Protein AF-A0A5N7SI56-F1 (afdb_monomer)

Foldseek 3Di:
DDDPDDDDDPVPDPDDDFDCDPTVDPCQVVVLVVVQVVCVVVVHDGDDRD

Mean predicted aligned error: 7.73 Å

Radius of gyration: 18.6 Å; Cα contacts (8 Å, |Δi|>4): 20; chains: 1; bounding box: 35×33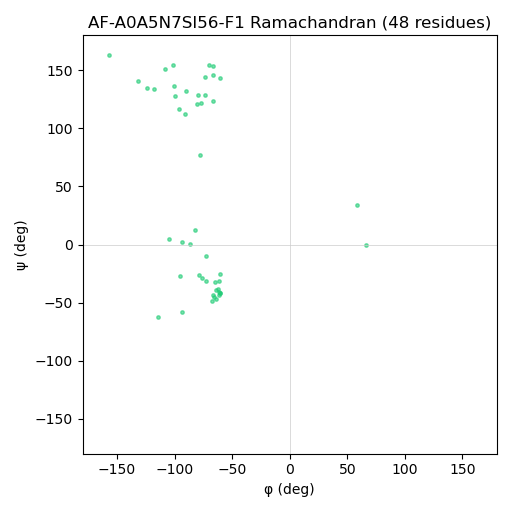×41 Å

pLDDT: mean 87.07, std 9.41, range [57.53, 98.25]

Solvent-accessible surface area (backbone atoms only — not comparable to full-atom values): 3513 Å² total; per-residue (Å²): 135,84,78,90,69,79,88,76,62,76,92,77,53,94,74,83,90,76,67,52,75,69,68,74,40,89,42,70,72,54,50,49,53,55,50,34,54,56,27,51,78,69,75,44,82,75,74,81,76,132

Structure (mmCIF, N/CA/C/O backbone):
data_AF-A0A5N7SI56-F1
#
_entry.id   AF-A0A5N7SI56-F1
#
loop_
_atom_site.group_PDB
_atom_site.id
_atom_site.type_symbol
_atom_site.label_atom_id
_atom_site.label_alt_id
_atom_site.label_comp_id
_atom_site.label_asym_id
_atom_site.label_entity_id
_atom_site.label_seq_id
_atom_site.pdbx_PDB_ins_code
_atom_site.Cartn_x
_atom_site.Cartn_y
_atom_site.Cartn_z
_atom_site.occupancy
_atom_site.B_iso_or_equiv
_atom_site.auth_seq_id
_atom_site.auth_comp_id
_atom_site.auth_asym_id
_atom_site.auth_atom_id
_atom_site.pdbx_PDB_model_num
ATOM 1 N N . MET A 1 1 ? 18.726 24.259 -2.510 1.00 57.53 1 MET A N 1
ATOM 2 C CA . MET A 1 1 ? 18.089 22.929 -2.467 1.00 57.53 1 MET A CA 1
ATOM 3 C C . MET A 1 1 ? 18.976 21.973 -3.237 1.00 57.53 1 MET A C 1
ATOM 5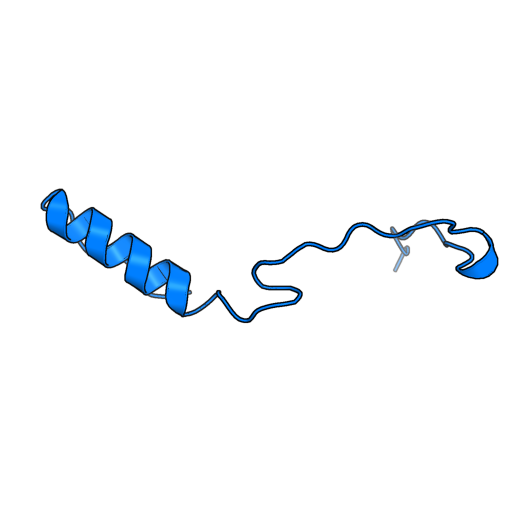 O O . MET A 1 1 ? 19.180 22.189 -4.422 1.00 57.53 1 MET A O 1
ATOM 9 N N . ILE A 1 2 ? 19.583 21.008 -2.553 1.00 62.84 2 ILE A N 1
ATOM 10 C CA . ILE A 1 2 ? 20.324 19.918 -3.196 1.00 62.84 2 ILE A CA 1
ATOM 11 C C . ILE A 1 2 ? 19.304 18.883 -3.679 1.00 62.84 2 ILE A C 1
ATOM 13 O O . ILE A 1 2 ? 18.410 18.511 -2.924 1.00 62.84 2 ILE A O 1
ATOM 17 N N . SER A 1 3 ? 19.374 18.490 -4.950 1.00 69.81 3 SER A N 1
ATOM 18 C CA . SER A 1 3 ? 18.509 17.439 -5.490 1.00 69.81 3 SER A CA 1
ATOM 19 C C . SER A 1 3 ? 19.095 16.081 -5.102 1.00 69.81 3 SER A C 1
ATOM 21 O O . SER A 1 3 ? 20.231 15.792 -5.465 1.00 69.81 3 SER A O 1
ATOM 23 N N . ASN A 1 4 ? 18.336 15.259 -4.371 1.00 79.06 4 ASN A N 1
ATOM 24 C CA . ASN A 1 4 ? 18.730 13.897 -3.970 1.00 79.06 4 ASN A CA 1
ATOM 25 C C . ASN A 1 4 ? 18.477 12.847 -5.070 1.00 79.06 4 ASN A C 1
ATOM 27 O O . ASN A 1 4 ? 18.495 11.647 -4.806 1.00 79.06 4 ASN A O 1
ATOM 31 N N . LEU A 1 5 ? 18.195 13.285 -6.296 1.00 81.81 5 LEU A N 1
ATOM 32 C CA . LEU A 1 5 ? 17.872 12.396 -7.402 1.00 81.81 5 LEU A CA 1
ATOM 33 C C . LEU A 1 5 ? 19.140 11.996 -8.152 1.00 81.81 5 LEU A C 1
ATOM 35 O O . LEU A 1 5 ? 19.942 12.846 -8.539 1.00 81.81 5 LEU A O 1
ATOM 39 N N . ILE A 1 6 ? 19.279 10.699 -8.411 1.00 80.12 6 ILE A N 1
ATOM 40 C CA . ILE A 1 6 ? 20.237 10.199 -9.393 1.00 80.12 6 ILE A CA 1
ATOM 41 C C . ILE A 1 6 ? 19.621 10.454 -10.776 1.00 80.12 6 ILE A C 1
ATOM 43 O O . ILE A 1 6 ? 18.510 9.984 -11.032 1.00 80.12 6 ILE A O 1
ATOM 47 N N . PRO A 1 7 ? 20.287 11.205 -11.668 1.00 77.94 7 PRO A N 1
ATOM 48 C CA . PRO A 1 7 ? 19.777 11.424 -13.011 1.00 77.94 7 PRO A CA 1
ATOM 49 C C . PRO A 1 7 ? 19.798 10.106 -13.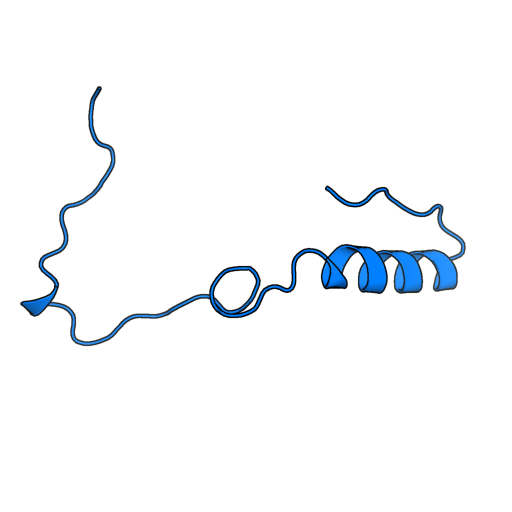791 1.00 77.94 7 PRO A C 1
ATOM 51 O O . PRO A 1 7 ? 20.844 9.476 -13.937 1.00 77.94 7 PRO A O 1
ATOM 54 N N . LEU A 1 8 ? 18.635 9.704 -14.298 1.00 83.25 8 LEU A N 1
ATOM 55 C CA . LEU A 1 8 ? 18.488 8.548 -15.176 1.00 83.25 8 LEU A CA 1
ATOM 56 C C . LEU A 1 8 ? 18.374 9.030 -16.623 1.00 83.25 8 LEU A C 1
ATOM 58 O O . LEU A 1 8 ? 17.638 9.977 -16.903 1.00 83.25 8 LEU A O 1
ATOM 62 N N . ASN A 1 9 ? 19.077 8.368 -17.545 1.00 86.44 9 ASN A N 1
ATOM 63 C CA . ASN A 1 9 ? 18.833 8.519 -18.976 1.00 86.44 9 ASN A CA 1
ATOM 64 C C . ASN A 1 9 ? 17.800 7.461 -19.409 1.00 86.44 9 ASN A C 1
ATOM 66 O O . ASN A 1 9 ? 18.134 6.275 -19.412 1.00 86.44 9 ASN A O 1
ATOM 70 N N . PRO A 1 10 ? 16.574 7.848 -19.808 1.00 81.56 10 PRO A N 1
ATOM 71 C C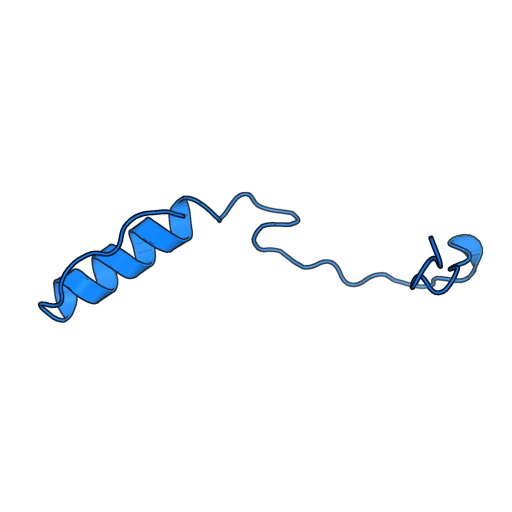A . PRO A 1 10 ? 15.526 6.893 -20.170 1.00 81.56 10 PRO A CA 1
ATOM 72 C C . PRO A 1 10 ? 15.899 5.984 -21.345 1.00 81.56 10 PRO A C 1
ATOM 74 O O . PRO A 1 10 ? 15.397 4.874 -21.444 1.00 81.56 10 PRO A O 1
ATOM 77 N N . GLN A 1 11 ? 16.803 6.436 -22.221 1.00 86.44 11 GLN A N 1
ATOM 78 C CA . GLN A 1 11 ? 17.257 5.674 -23.389 1.00 86.44 11 GLN A CA 1
ATOM 79 C C . GLN A 1 11 ? 18.184 4.504 -23.018 1.00 86.44 11 GLN A C 1
ATOM 81 O O . GLN A 1 11 ? 18.507 3.694 -23.879 1.00 86.44 11 GLN A O 1
ATOM 86 N N . GLN A 1 12 ? 18.634 4.433 -21.761 1.00 90.19 12 GLN A N 1
ATOM 87 C CA . GLN A 1 12 ? 19.497 3.372 -21.229 1.00 90.19 12 GLN A CA 1
ATOM 88 C C . GLN A 1 12 ? 18.739 2.383 -20.332 1.00 90.19 12 GLN A C 1
ATO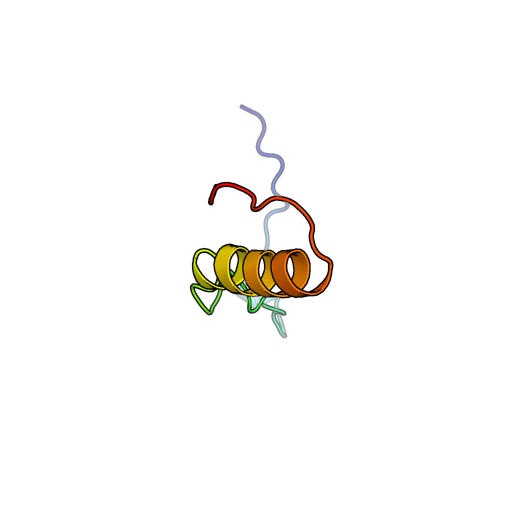M 90 O O . GLN A 1 12 ? 19.362 1.533 -19.703 1.00 90.19 12 GLN A O 1
ATOM 95 N N . LEU A 1 13 ? 17.415 2.520 -20.217 1.00 88.56 13 LEU A N 1
ATOM 96 C CA . LEU A 1 13 ? 16.590 1.621 -19.420 1.00 88.56 13 LEU A CA 1
ATOM 97 C C . LEU A 1 13 ? 15.995 0.545 -20.327 1.00 88.56 13 LEU A C 1
ATOM 99 O O . LEU A 1 13 ? 15.182 0.846 -21.197 1.00 88.56 13 LEU A O 1
ATOM 103 N N . ASP A 1 14 ? 16.365 -0.709 -20.087 1.00 93.38 14 ASP A N 1
ATOM 104 C CA . ASP A 1 14 ? 15.801 -1.851 -20.816 1.00 93.38 14 ASP A CA 1
ATOM 105 C C . ASP A 1 14 ? 14.410 -2.245 -20.288 1.00 93.38 14 ASP A C 1
ATOM 107 O O . ASP A 1 14 ? 13.593 -2.810 -21.015 1.00 93.38 14 ASP A O 1
ATOM 111 N N . ALA A 1 15 ? 14.125 -1.947 -19.016 1.00 92.81 15 ALA A N 1
ATOM 112 C CA . ALA A 1 15 ? 12.847 -2.223 -18.368 1.00 92.81 15 ALA A CA 1
ATOM 113 C C . ALA A 1 15 ? 12.612 -1.309 -17.155 1.00 92.81 15 ALA A C 1
ATOM 115 O O . ALA A 1 15 ? 13.547 -0.735 -16.594 1.00 92.81 15 ALA A O 1
ATOM 116 N N . ALA A 1 16 ? 11.353 -1.228 -16.719 1.00 89.06 16 ALA A N 1
ATOM 117 C CA . ALA A 1 16 ? 10.952 -0.584 -15.474 1.00 89.06 16 ALA A CA 1
ATOM 118 C C . ALA A 1 16 ? 10.009 -1.504 -14.691 1.00 89.06 16 ALA A C 1
ATOM 120 O O . ALA A 1 16 ? 9.146 -2.161 -15.273 1.00 89.06 16 ALA A O 1
ATOM 121 N N . ILE A 1 17 ? 10.173 -1.530 -13.370 1.00 93.06 17 ILE A N 1
ATOM 122 C CA . ILE A 1 17 ? 9.215 -2.145 -12.450 1.00 93.06 17 ILE A CA 1
ATOM 123 C C . ILE A 1 17 ? 8.384 -1.013 -11.871 1.00 93.06 17 ILE A C 1
ATOM 125 O O . ILE A 1 17 ? 8.932 -0.025 -11.381 1.00 93.06 17 ILE A O 1
ATOM 129 N N . VAL A 1 18 ? 7.069 -1.160 -11.952 1.00 91.94 18 VAL A N 1
ATOM 130 C CA . VAL A 1 18 ? 6.114 -0.183 -11.441 1.00 91.94 18 VAL A CA 1
ATOM 131 C C . VAL A 1 18 ? 5.297 -0.868 -10.359 1.00 91.94 18 VAL A C 1
ATOM 133 O O . VAL A 1 18 ?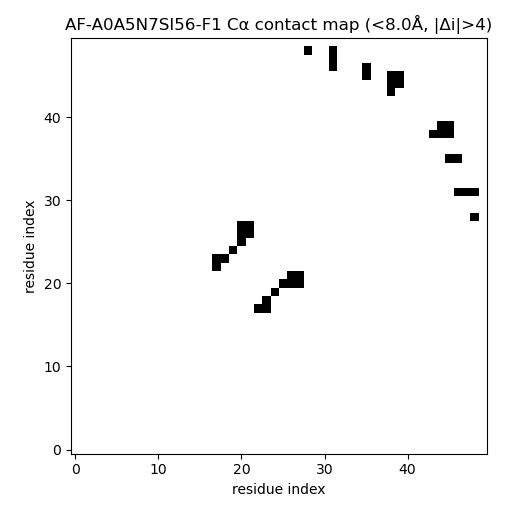 4.866 -2.007 -10.541 1.00 91.94 18 VAL A O 1
ATOM 136 N N . ASP A 1 19 ? 5.135 -0.187 -9.230 1.00 92.69 19 ASP A N 1
ATOM 137 C CA . ASP A 1 19 ? 4.241 -0.639 -8.172 1.00 92.69 19 ASP A CA 1
ATOM 138 C C . ASP A 1 19 ? 2.778 -0.585 -8.643 1.00 92.69 19 ASP A C 1
ATOM 140 O O . ASP A 1 19 ? 2.424 0.187 -9.539 1.00 92.69 19 ASP A O 1
ATOM 144 N N . LEU A 1 20 ? 1.923 -1.420 -8.062 1.00 92.44 20 LEU A N 1
ATOM 145 C CA . LEU A 1 20 ? 0.523 -1.516 -8.468 1.00 92.44 20 LEU A CA 1
ATOM 146 C C . LEU A 1 20 ? -0.358 -0.608 -7.607 1.00 92.44 20 LEU A C 1
ATOM 148 O O . LEU A 1 20 ? -1.033 0.286 -8.128 1.00 92.44 20 LEU A O 1
ATOM 152 N N . ASP A 1 21 ? -0.327 -0.826 -6.297 1.00 88.81 21 ASP A N 1
ATOM 153 C CA . ASP A 1 21 ? -1.205 -0.181 -5.329 1.00 88.81 21 ASP A CA 1
ATOM 154 C C . ASP A 1 21 ? -0.825 1.281 -5.104 1.00 88.81 21 ASP A C 1
ATOM 156 O O . ASP A 1 21 ? 0.330 1.627 -4.888 1.00 88.81 21 ASP A O 1
ATOM 160 N N . GLY A 1 22 ? -1.798 2.183 -5.208 1.00 84.69 22 GLY A N 1
ATOM 161 C CA . GLY A 1 22 ? -1.560 3.622 -5.072 1.00 84.69 22 GLY A CA 1
ATOM 162 C C . GLY A 1 22 ? -0.703 4.246 -6.185 1.00 84.69 22 GLY A C 1
ATOM 163 O O . GLY A 1 22 ? -0.502 5.459 -6.169 1.00 84.69 22 GLY A O 1
ATOM 164 N N . THR A 1 23 ? -0.241 3.454 -7.162 1.00 90.81 23 THR A N 1
ATOM 165 C CA . THR A 1 23 ? 0.545 3.915 -8.318 1.00 90.81 23 THR A CA 1
ATOM 166 C C . THR A 1 23 ? -0.229 3.730 -9.621 1.00 90.81 23 THR A C 1
ATOM 168 O O . THR A 1 23 ? -0.553 4.706 -10.295 1.00 90.81 23 THR A O 1
ATOM 171 N N . MET A 1 24 ? -0.558 2.486 -9.982 1.00 93.50 24 MET A N 1
ATOM 172 C CA . MET A 1 24 ? -1.333 2.173 -11.188 1.00 93.50 24 MET A CA 1
ATOM 173 C C . MET A 1 24 ? -2.830 2.019 -10.899 1.00 93.50 24 MET A C 1
ATOM 175 O O . MET A 1 24 ? -3.652 2.264 -11.781 1.00 93.50 24 MET A O 1
ATOM 179 N N . VAL A 1 25 ? -3.188 1.624 -9.675 1.00 89.62 25 VAL A N 1
ATOM 180 C CA . VAL A 1 25 ? -4.574 1.465 -9.225 1.00 89.62 25 VAL A CA 1
ATOM 181 C C . VAL A 1 25 ? -4.804 2.317 -7.981 1.00 89.62 25 VAL A C 1
ATOM 183 O O . VAL A 1 25 ? -4.001 2.308 -7.050 1.00 89.62 25 VAL A O 1
ATOM 186 N N . ASN A 1 26 ? -5.918 3.052 -7.945 1.00 85.25 26 ASN A N 1
ATOM 187 C CA . ASN A 1 26 ? -6.301 3.850 -6.781 1.00 85.25 26 ASN A CA 1
ATOM 188 C C . ASN A 1 26 ? -6.905 2.963 -5.680 1.00 85.25 26 ASN A C 1
ATOM 190 O O . ASN A 1 26 ? -8.119 2.929 -5.510 1.00 85.25 26 ASN A O 1
ATOM 194 N N . THR A 1 27 ? -6.053 2.249 -4.948 1.00 81.50 27 THR A N 1
ATOM 195 C CA . THR A 1 27 ? -6.457 1.323 -3.877 1.00 81.50 27 THR A CA 1
ATOM 196 C C . THR A 1 27 ? -6.460 1.950 -2.480 1.00 81.50 27 THR A C 1
ATOM 198 O O . THR A 1 27 ? -6.791 1.280 -1.502 1.00 81.50 27 THR A O 1
ATOM 201 N N . LEU A 1 28 ? -6.148 3.250 -2.358 1.00 79.12 28 LEU A N 1
ATOM 202 C CA . LEU A 1 28 ? -6.002 3.923 -1.060 1.00 79.12 28 LEU A CA 1
ATOM 203 C C . LEU A 1 28 ? -7.304 3.909 -0.236 1.00 79.12 28 LEU A C 1
ATOM 205 O O . LEU A 1 28 ? -7.275 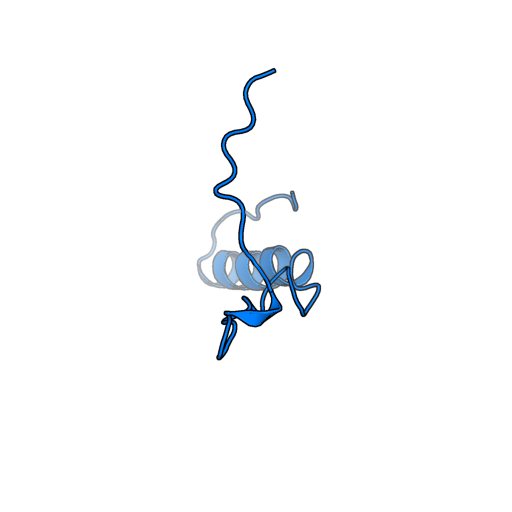3.663 0.968 1.00 79.12 28 LEU A O 1
ATOM 209 N N . GLY A 1 29 ? -8.452 4.129 -0.889 1.00 73.88 29 GLY A N 1
ATOM 210 C CA . GLY A 1 29 ? -9.766 4.080 -0.237 1.00 73.88 29 GLY A CA 1
ATOM 211 C C . GLY A 1 29 ? -10.222 2.659 0.115 1.00 73.88 29 GLY A C 1
ATOM 212 O O . GLY A 1 29 ? -10.881 2.457 1.134 1.00 73.88 29 GLY A O 1
ATOM 213 N N . ASP A 1 30 ? -9.820 1.671 -0.684 1.00 83.50 30 ASP A N 1
ATOM 214 C CA . ASP A 1 30 ? -10.228 0.272 -0.518 1.00 83.50 30 ASP A CA 1
ATOM 215 C C . ASP A 1 30 ? -9.479 -0.413 0.633 1.00 83.50 30 ASP A C 1
ATOM 217 O O . ASP A 1 30 ? -10.015 -1.304 1.297 1.00 83.50 30 ASP A O 1
ATOM 221 N N . PHE A 1 31 ? -8.250 0.027 0.917 1.00 84.06 31 PHE A N 1
ATOM 222 C CA . PHE A 1 31 ? -7.424 -0.555 1.970 1.00 84.06 31 PHE A CA 1
ATOM 223 C C . PHE A 1 31 ? -8.012 -0.338 3.370 1.00 84.06 31 PHE A C 1
ATOM 225 O O . PHE A 1 31 ? -8.079 -1.276 4.166 1.00 84.06 31 PHE A O 1
ATOM 232 N N . ALA A 1 32 ? -8.480 0.879 3.669 1.00 87.56 32 ALA A N 1
ATOM 233 C CA . ALA A 1 32 ? -9.097 1.188 4.959 1.00 87.56 32 ALA A CA 1
ATOM 234 C C . ALA A 1 32 ? -10.372 0.358 5.189 1.00 87.56 32 ALA A C 1
ATOM 236 O O . ALA A 1 32 ? -10.609 -0.123 6.296 1.00 87.56 32 ALA A O 1
ATOM 237 N N . GLU A 1 33 ? -11.162 0.140 4.138 1.00 91.38 33 GLU A N 1
ATOM 238 C CA . GLU A 1 33 ? -12.371 -0.683 4.185 1.00 91.38 33 GLU A CA 1
ATOM 239 C C . GLU A 1 33 ? -12.040 -2.166 4.411 1.00 91.38 33 GLU A C 1
ATOM 241 O O . GLU A 1 33 ? -12.595 -2.795 5.314 1.00 91.38 33 GLU A O 1
ATOM 246 N N . ALA A 1 34 ? -11.100 -2.731 3.646 1.00 92.25 34 ALA A N 1
ATOM 247 C CA . ALA A 1 34 ? -10.675 -4.120 3.816 1.00 92.25 34 ALA A CA 1
ATOM 248 C C . ALA A 1 34 ? -10.096 -4.375 5.220 1.00 92.25 34 ALA A C 1
ATOM 250 O O . ALA A 1 34 ? -10.417 -5.381 5.858 1.00 92.25 34 ALA A O 1
ATOM 251 N N . LEU A 1 35 ? -9.295 -3.436 5.731 1.00 93.06 35 LEU A N 1
ATOM 252 C CA . LEU A 1 35 ? -8.714 -3.519 7.066 1.00 93.06 35 LEU A CA 1
ATOM 253 C C . LEU A 1 35 ? -9.782 -3.418 8.161 1.00 93.06 35 LEU A C 1
ATOM 255 O O . LEU A 1 35 ? -9.767 -4.209 9.103 1.00 93.06 35 LEU A O 1
ATOM 259 N N . ASN A 1 36 ? -10.741 -2.500 8.030 1.00 94.62 36 ASN A N 1
ATOM 260 C CA . ASN A 1 36 ? -11.826 -2.366 9.001 1.00 94.62 36 ASN A CA 1
ATOM 261 C C . ASN A 1 36 ? -12.739 -3.601 9.038 1.00 94.62 36 ASN A C 1
ATOM 263 O O . ASN A 1 36 ? -13.200 -3.970 10.117 1.00 94.62 36 ASN A O 1
ATOM 267 N N . ARG A 1 37 ? -12.942 -4.299 7.911 1.00 96.25 37 ARG A N 1
ATOM 268 C CA . ARG A 1 37 ? -13.649 -5.595 7.891 1.00 96.25 37 ARG A CA 1
ATOM 269 C C . ARG A 1 37 ? -12.900 -6.672 8.671 1.00 96.25 37 ARG A C 1
ATOM 271 O O . ARG A 1 37 ? -13.494 -7.335 9.513 1.00 96.25 37 ARG A O 1
ATOM 278 N N . MET A 1 38 ? -11.590 -6.789 8.456 1.00 97.19 38 MET A N 1
ATOM 279 C CA . MET A 1 38 ? -10.748 -7.719 9.215 1.00 97.19 38 MET A CA 1
ATOM 280 C C . MET A 1 38 ? -10.756 -7.401 10.722 1.00 97.19 38 MET A C 1
ATOM 282 O O . MET A 1 38 ? -10.838 -8.307 11.547 1.00 97.19 38 MET A O 1
ATOM 286 N N . LEU A 1 39 ? -10.688 -6.121 11.105 1.00 97.75 39 LEU A N 1
ATOM 287 C CA . LEU A 1 39 ? -10.750 -5.707 12.512 1.00 97.75 39 LEU A CA 1
ATOM 288 C C . LEU A 1 39 ? -12.105 -6.039 13.148 1.00 97.75 39 LEU A C 1
ATOM 290 O O . LEU A 1 39 ? -12.138 -6.491 14.292 1.00 97.75 39 LEU A O 1
ATOM 294 N N . ALA A 1 40 ? -13.202 -5.874 12.405 1.00 97.75 40 ALA A N 1
ATOM 295 C CA . ALA A 1 40 ? -14.534 -6.249 12.864 1.00 97.75 40 ALA A CA 1
ATOM 296 C C . ALA A 1 40 ? -14.639 -7.756 13.153 1.00 97.75 40 ALA A C 1
ATOM 298 O O . ALA A 1 40 ? -15.150 -8.131 14.211 1.00 97.75 40 ALA A O 1
ATOM 299 N N . ASP A 1 41 ? -14.087 -8.609 12.283 1.00 98.19 41 ASP A N 1
ATOM 300 C CA . ASP A 1 41 ? -14.042 -10.065 12.495 1.00 98.19 41 ASP A CA 1
ATOM 301 C C . ASP A 1 41 ? -13.252 -10.444 13.762 1.00 98.19 41 ASP A C 1
ATOM 303 O O . ASP A 1 41 ? -13.579 -11.415 14.448 1.00 98.19 41 ASP A O 1
ATOM 307 N N . LEU A 1 42 ? -12.242 -9.644 14.115 1.00 98.25 42 LEU A N 1
ATOM 308 C CA . LEU A 1 42 ? -11.435 -9.798 15.330 1.00 98.25 42 LEU A CA 1
ATOM 309 C C . LEU A 1 42 ? -12.033 -9.110 16.569 1.00 98.25 42 LEU A C 1
ATOM 311 O O . LEU A 1 42 ? -11.427 -9.168 17.638 1.00 98.25 42 LEU A O 1
ATOM 315 N N . GLN A 1 43 ? -13.200 -8.468 16.449 1.00 97.69 43 GLN A N 1
ATOM 316 C CA . GLN A 1 43 ? -13.835 -7.673 17.510 1.00 97.69 43 GLN A CA 1
ATOM 317 C C . GLN A 1 43 ? -12.954 -6.516 18.018 1.00 97.69 43 GLN A C 1
ATOM 319 O O . GLN A 1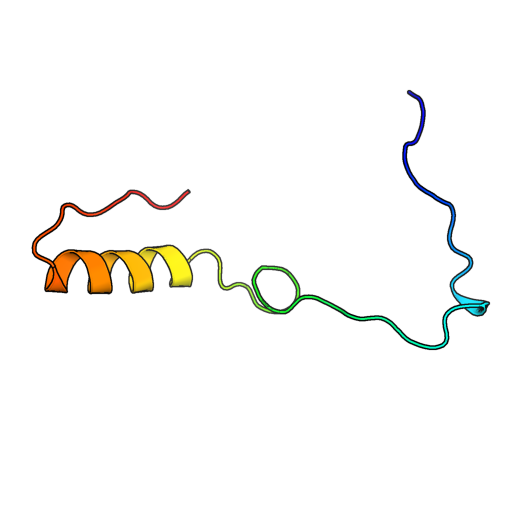 43 ? -12.976 -6.155 19.196 1.00 97.69 43 GLN A O 1
ATOM 324 N N . LEU A 1 44 ? -12.174 -5.924 17.115 1.00 98.00 44 LEU A N 1
ATOM 325 C CA . LEU A 1 44 ? -11.304 -4.781 17.375 1.00 98.00 44 LEU A CA 1
ATOM 326 C C . LEU A 1 44 ? -11.945 -3.475 16.866 1.00 98.00 44 LEU A C 1
ATOM 328 O O . LEU A 1 44 ? -12.774 -3.502 15.954 1.00 98.00 44 LEU A O 1
ATOM 332 N N . PRO A 1 45 ? -11.592 -2.312 17.447 1.00 96.75 45 PRO A N 1
ATOM 333 C CA . PRO A 1 45 ? -12.128 -1.026 17.010 1.00 96.75 45 PRO A CA 1
ATOM 334 C C . PRO A 1 45 ? -11.662 -0.657 15.595 1.00 96.75 45 PRO A C 1
ATOM 336 O O . PRO A 1 45 ? -10.524 -0.929 15.215 1.00 96.75 45 PRO A O 1
ATOM 339 N N . ALA A 1 46 ? -12.538 0.016 14.845 1.00 94.94 46 ALA A N 1
ATOM 340 C CA . ALA A 1 46 ? -12.239 0.530 13.510 1.00 94.94 46 ALA A CA 1
ATOM 341 C C . ALA A 1 46 ? -11.244 1.702 13.546 1.00 94.94 46 ALA A C 1
ATOM 343 O O . ALA A 1 46 ? -11.179 2.457 14.521 1.00 94.94 46 ALA A O 1
ATOM 344 N N . ILE A 1 47 ? -10.516 1.886 12.445 1.00 91.38 47 ILE A N 1
ATOM 345 C CA . ILE A 1 47 ? -9.607 3.013 12.228 1.00 91.38 47 ILE A CA 1
ATOM 346 C C . ILE A 1 47 ? -10.172 3.993 11.194 1.00 91.38 47 ILE A C 1
ATOM 348 O O . ILE A 1 47 ? -10.917 3.609 10.288 1.00 91.38 47 ILE A O 1
ATOM 352 N N . ALA A 1 48 ? -9.803 5.268 11.327 1.00 84.88 48 ALA A N 1
ATOM 353 C CA . ALA A 1 48 ? -10.169 6.296 10.359 1.00 84.88 48 ALA A CA 1
ATOM 354 C C . ALA A 1 48 ? -9.357 6.142 9.054 1.00 84.88 48 ALA A C 1
ATOM 356 O O . ALA A 1 48 ? -8.170 5.806 9.127 1.00 84.88 48 ALA A O 1
ATOM 357 N N . PRO A 1 49 ? -9.955 6.415 7.878 1.00 74.25 49 PRO A N 1
ATOM 358 C CA . PRO A 1 49 ? -9.200 6.572 6.638 1.00 74.25 49 PRO A CA 1
ATOM 35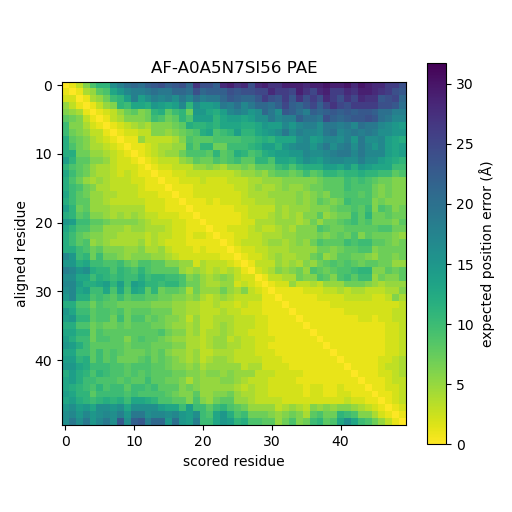9 C C . PRO A 1 49 ? -8.202 7.734 6.765 1.00 74.25 49 PRO A C 1
ATOM 361 O O . PRO A 1 49 ? -8.515 8.736 7.415 1.00 74.25 49 PRO A O 1
ATOM 364 N N . GLN A 1 50 ? -7.021 7.579 6.163 1.00 65.81 50 GLN A N 1
ATOM 365 C CA . GLN A 1 50 ? -5.989 8.623 6.063 1.00 65.81 50 GLN A CA 1
ATOM 366 C C . GLN A 1 50 ? -6.275 9.557 4.885 1.00 65.81 50 GLN A C 1
ATOM 368 O O . GLN A 1 50 ? -6.732 9.043 3.837 1.00 65.81 50 GLN A O 1
#

Sequence (50 aa):
MISNLIPLNPQQLDAAIVDLDGTMVNTLGDFAEALNRMLADLQLPAIAPQ

Secondary structure (DSSP, 8-state):
----PPPP-GGG-S------BTTTB--HHHHHHHHHHHHHHTTPPP----